Protein AF-A0A661EBY0-F1 (afdb_monomer_lite)

Structure (mmCIF, N/CA/C/O backbone):
data_AF-A0A661EBY0-F1
#
_entry.id   AF-A0A661EBY0-F1
#
loop_
_atom_site.group_PDB
_atom_site.id
_atom_site.type_symbol
_atom_site.label_atom_id
_atom_site.label_alt_id
_atom_site.label_comp_id
_atom_site.label_asym_id
_atom_site.label_entity_id
_atom_site.label_seq_id
_atom_site.pdbx_PDB_ins_code
_atom_site.Cartn_x
_atom_site.Cartn_y
_atom_site.Cartn_z
_atom_site.occupancy
_atom_site.B_iso_or_equiv
_atom_site.auth_seq_id
_atom_site.auth_comp_id
_atom_site.auth_asym_id
_atom_site.auth_atom_id
_atom_site.pdbx_PDB_model_num
ATOM 1 N N . MET A 1 1 ? 24.955 -15.514 -26.300 1.00 39.28 1 MET A N 1
ATOM 2 C CA . MET A 1 1 ? 24.805 -14.041 -26.324 1.00 39.28 1 MET A CA 1
ATOM 3 C C . MET A 1 1 ? 23.427 -13.724 -25.741 1.00 39.28 1 MET A C 1
ATOM 5 O O . MET A 1 1 ? 22.448 -14.229 -26.270 1.00 39.28 1 MET A O 1
ATOM 9 N N . ARG A 1 2 ? 23.337 -13.063 -24.576 1.00 48.69 2 ARG A N 1
ATOM 10 C CA . ARG A 1 2 ? 22.050 -12.779 -23.904 1.00 48.69 2 ARG A CA 1
ATOM 11 C C . ARG A 1 2 ? 21.307 -11.692 -24.691 1.00 48.69 2 ARG A C 1
ATOM 13 O O . ARG A 1 2 ? 21.844 -10.601 -24.848 1.00 48.69 2 ARG A O 1
ATOM 20 N N . ASN A 1 3 ? 20.104 -11.994 -25.179 1.00 47.06 3 ASN A N 1
ATOM 21 C CA . ASN A 1 3 ? 19.217 -11.015 -25.810 1.00 47.06 3 ASN A CA 1
ATOM 22 C C . ASN A 1 3 ? 18.803 -9.965 -24.769 1.00 47.06 3 ASN A C 1
ATOM 24 O O . ASN A 1 3 ? 17.906 -10.196 -23.963 1.00 47.06 3 ASN A O 1
ATOM 28 N N . ASN A 1 4 ? 19.461 -8.807 -24.790 1.00 48.78 4 ASN A N 1
ATOM 29 C CA . ASN A 1 4 ? 19.102 -7.627 -24.005 1.00 48.78 4 ASN A CA 1
ATOM 30 C C . ASN A 1 4 ? 17.927 -6.890 -24.665 1.00 48.78 4 ASN A C 1
ATOM 32 O O . ASN A 1 4 ? 18.025 -5.697 -24.952 1.00 48.78 4 ASN A O 1
ATOM 36 N N . ASN A 1 5 ? 16.817 -7.590 -24.918 1.00 51.47 5 ASN A N 1
ATOM 37 C CA . ASN A 1 5 ? 15.554 -6.914 -25.191 1.00 51.47 5 ASN A CA 1
ATOM 38 C C . ASN A 1 5 ? 15.038 -6.391 -23.844 1.00 51.47 5 ASN A C 1
ATOM 40 O O . ASN A 1 5 ? 14.196 -6.999 -23.187 1.00 51.47 5 ASN A O 1
ATOM 44 N N . ASP A 1 6 ? 15.697 -5.342 -23.346 1.00 54.91 6 ASP A N 1
ATOM 45 C CA . ASP A 1 6 ? 15.339 -4.662 -22.113 1.00 54.91 6 ASP A CA 1
ATOM 46 C C . ASP A 1 6 ? 14.012 -3.958 -22.396 1.00 54.91 6 ASP A C 1
ATOM 48 O O . ASP A 1 6 ? 13.977 -2.837 -22.905 1.00 54.91 6 ASP A O 1
ATOM 52 N N . ASP A 1 7 ? 12.917 -4.672 -22.136 1.00 53.38 7 ASP A N 1
ATOM 53 C CA . ASP A 1 7 ? 11.541 -4.218 -22.305 1.00 53.38 7 ASP A CA 1
ATOM 54 C C . ASP A 1 7 ? 11.229 -3.137 -21.251 1.00 53.38 7 ASP A C 1
ATOM 56 O O . ASP A 1 7 ? 10.514 -3.314 -20.258 1.00 53.38 7 ASP A O 1
ATOM 60 N N . LYS A 1 8 ? 11.886 -1.983 -21.414 1.00 56.75 8 LYS A N 1
ATOM 61 C CA . LYS A 1 8 ? 11.746 -0.786 -20.576 1.00 56.75 8 LYS A CA 1
ATOM 62 C C . LYS A 1 8 ? 10.324 -0.235 -20.655 1.00 56.75 8 LYS A C 1
ATOM 64 O O . LYS A 1 8 ? 9.904 0.478 -19.747 1.00 56.75 8 LYS A O 1
ATOM 69 N N . THR A 1 9 ? 9.598 -0.579 -21.713 1.00 58.56 9 THR A N 1
ATOM 70 C CA . THR A 1 9 ? 8.173 -0.330 -21.939 1.00 58.56 9 THR A CA 1
ATOM 71 C C . THR A 1 9 ? 7.302 -1.056 -20.924 1.00 58.56 9 THR A C 1
ATOM 73 O O . THR A 1 9 ? 6.580 -0.387 -20.185 1.00 58.56 9 THR A O 1
ATOM 76 N N . LEU A 1 10 ? 7.432 -2.383 -20.783 1.00 61.19 10 LEU A N 1
ATOM 77 C CA . LEU A 1 10 ? 6.703 -3.142 -19.758 1.00 61.19 10 LEU A CA 1
ATOM 78 C C . LEU A 1 10 ? 7.008 -2.626 -18.344 1.00 61.19 10 LEU A C 1
ATOM 80 O O . LEU A 1 10 ? 6.088 -2.401 -17.558 1.00 61.19 10 LEU A O 1
ATOM 84 N N . LYS A 1 11 ? 8.283 -2.351 -18.029 1.00 63.50 11 LYS 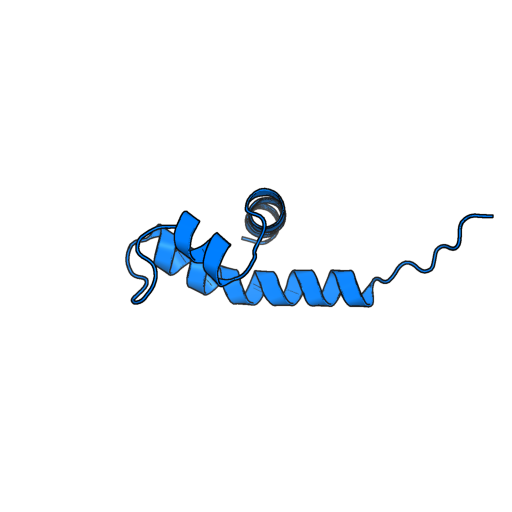A N 1
ATOM 85 C CA . LYS A 1 11 ? 8.672 -1.793 -16.718 1.00 63.50 11 LYS A CA 1
ATOM 86 C C . LYS A 1 11 ? 8.084 -0.399 -16.466 1.00 63.50 11 LYS A C 1
ATOM 88 O O . LYS A 1 11 ? 7.606 -0.149 -15.361 1.00 63.50 11 LYS A O 1
ATOM 93 N N . ARG A 1 12 ? 8.094 0.505 -17.456 1.00 64.69 12 ARG A N 1
ATOM 94 C CA . ARG A 1 12 ? 7.480 1.842 -17.331 1.00 64.69 12 ARG A CA 1
ATOM 95 C C . ARG A 1 12 ? 5.971 1.757 -17.130 1.00 64.69 12 ARG A C 1
ATOM 97 O O . ARG A 1 12 ? 5.460 2.424 -16.235 1.00 64.69 12 ARG A O 1
ATOM 104 N N . ASN A 1 13 ? 5.290 0.902 -17.889 1.00 67.75 13 ASN A N 1
ATOM 105 C CA . ASN A 1 13 ? 3.849 0.693 -17.750 1.00 67.75 13 ASN A CA 1
ATOM 106 C C . ASN A 1 13 ? 3.492 0.124 -16.367 1.00 67.75 13 ASN A C 1
ATOM 108 O O . ASN A 1 13 ? 2.537 0.580 -15.741 1.00 67.75 13 ASN A O 1
ATOM 112 N N . TYR A 1 14 ? 4.305 -0.793 -15.831 1.00 72.75 14 TYR A N 1
ATOM 113 C CA . TYR A 1 14 ? 4.131 -1.311 -14.468 1.00 72.75 14 TYR A CA 1
ATOM 114 C C . TYR A 1 14 ? 4.307 -0.241 -13.384 1.00 72.75 14 TYR A C 1
ATOM 116 O O . TYR A 1 14 ? 3.560 -0.230 -12.407 1.00 72.75 14 TYR A O 1
ATOM 124 N N . ILE A 1 15 ? 5.273 0.668 -13.543 1.00 78.62 15 ILE A N 1
ATOM 125 C CA . ILE A 1 15 ? 5.486 1.764 -12.586 1.00 78.62 15 ILE A CA 1
ATOM 126 C C . ILE A 1 15 ? 4.305 2.737 -12.625 1.00 78.62 15 ILE A C 1
ATOM 128 O O . ILE A 1 15 ? 3.773 3.072 -11.571 1.00 78.62 15 ILE A O 1
ATOM 132 N N . GLN A 1 16 ? 3.850 3.135 -13.816 1.00 81.31 16 GLN A N 1
ATOM 133 C CA . GLN A 1 16 ? 2.698 4.032 -13.961 1.00 81.31 16 GLN A CA 1
ATOM 134 C C . GLN A 1 16 ? 1.418 3.425 -13.370 1.00 81.31 16 GLN A C 1
ATOM 136 O O . GLN A 1 16 ? 0.703 4.114 -12.641 1.00 81.31 16 GLN A O 1
ATOM 141 N N . LYS A 1 17 ? 1.177 2.120 -13.588 1.00 84.38 17 LYS A N 1
ATOM 142 C CA . LYS A 1 17 ? 0.074 1.382 -12.948 1.00 84.38 17 LYS A CA 1
ATOM 143 C C . LYS A 1 17 ? 0.136 1.507 -11.424 1.00 84.38 17 LYS A C 1
ATOM 145 O O . LYS A 1 17 ? -0.869 1.816 -10.792 1.00 84.38 17 LYS A O 1
ATOM 150 N N . TYR A 1 18 ? 1.307 1.288 -10.823 1.00 85.44 18 TYR A N 1
ATOM 151 C CA . TYR A 1 18 ? 1.449 1.381 -9.369 1.00 85.44 18 TYR A CA 1
ATOM 152 C C . TYR A 1 18 ? 1.336 2.807 -8.833 1.00 85.44 18 TYR A C 1
ATOM 154 O O . TYR A 1 18 ? 0.761 2.984 -7.765 1.00 85.44 18 TYR A O 1
ATOM 162 N N . MET A 1 19 ? 1.807 3.816 -9.568 1.00 85.00 19 MET A N 1
ATOM 163 C CA . MET A 1 19 ? 1.662 5.216 -9.158 1.00 85.00 19 MET A CA 1
ATOM 164 C C . MET A 1 19 ? 0.191 5.634 -9.059 1.00 85.00 19 MET A C 1
ATOM 166 O O . MET A 1 19 ? -0.181 6.298 -8.095 1.00 85.00 19 MET A O 1
ATOM 170 N N . TYR A 1 20 ? -0.664 5.189 -9.988 1.00 88.00 20 TYR A N 1
ATOM 171 C CA . TYR A 1 20 ? -2.111 5.433 -9.902 1.00 88.00 20 TYR A CA 1
ATOM 172 C C . TYR A 1 20 ? -2.716 4.838 -8.618 1.00 88.00 20 TYR A C 1
ATOM 174 O O . TYR A 1 20 ? -3.494 5.479 -7.911 1.00 88.00 20 TYR A O 1
ATOM 182 N N . LEU A 1 21 ? -2.256 3.638 -8.269 1.00 89.62 21 LEU A N 1
ATOM 183 C CA . LEU A 1 21 ? -2.683 2.877 -7.101 1.00 89.62 21 LEU A CA 1
ATOM 184 C C . LEU A 1 21 ? -2.169 3.432 -5.758 1.00 89.62 21 LEU A 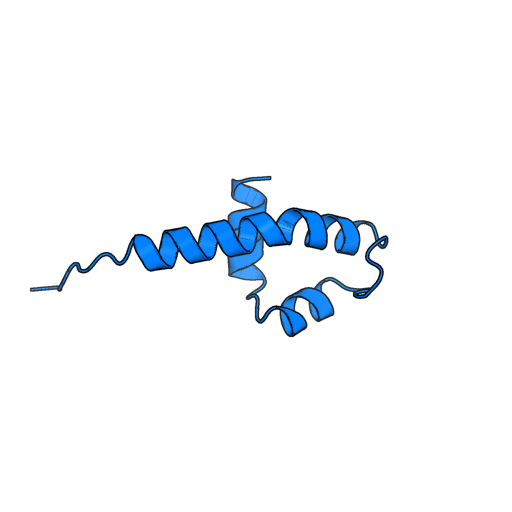C 1
ATOM 186 O O . LEU A 1 21 ? -2.633 2.988 -4.708 1.00 89.62 21 LEU A O 1
ATOM 190 N N . PHE A 1 22 ? -1.236 4.393 -5.741 1.00 90.50 22 PHE A N 1
ATOM 191 C CA . PHE A 1 22 ? -0.748 4.984 -4.486 1.00 90.50 22 PHE A CA 1
ATOM 192 C C . PHE A 1 22 ? -1.835 5.768 -3.763 1.00 90.50 22 PHE A C 1
ATOM 194 O O . PHE A 1 22 ? -2.021 5.571 -2.565 1.00 90.50 22 PHE A O 1
ATOM 201 N N . SER A 1 23 ? -2.569 6.610 -4.494 1.00 90.44 23 SER A N 1
ATOM 202 C CA . SER A 1 23 ? -3.665 7.411 -3.938 1.00 90.44 23 SER A CA 1
ATOM 203 C C . SER A 1 23 ? -4.719 6.523 -3.268 1.00 90.44 23 SER A C 1
ATOM 205 O O . SER A 1 23 ? -5.143 6.766 -2.138 1.00 90.44 23 SER A O 1
ATOM 207 N N . GLU A 1 24 ? -5.062 5.422 -3.930 1.00 90.94 24 GLU A N 1
ATOM 208 C CA . GLU A 1 24 ? -6.013 4.439 -3.440 1.00 90.94 24 GLU A CA 1
ATOM 209 C C . GLU A 1 24 ? -5.474 3.675 -2.224 1.00 90.94 24 GLU A C 1
ATOM 211 O O . GLU A 1 24 ? -6.161 3.552 -1.209 1.00 90.94 24 GLU A O 1
ATOM 216 N N . TYR A 1 25 ? -4.211 3.241 -2.266 1.00 92.25 25 TYR A N 1
ATOM 217 C CA . TYR A 1 25 ? -3.555 2.597 -1.130 1.00 92.25 25 TYR A CA 1
ATOM 218 C C . TYR A 1 25 ? -3.494 3.501 0.109 1.00 92.25 25 TYR A C 1
ATOM 220 O O . TYR A 1 25 ? -3.659 3.013 1.228 1.00 92.25 25 TYR A O 1
ATOM 228 N N . GLU A 1 26 ? -3.303 4.812 -0.052 1.00 92.00 26 GLU A N 1
ATOM 229 C CA . GLU A 1 26 ? -3.322 5.751 1.075 1.00 92.00 26 GLU A CA 1
ATOM 230 C C . GLU A 1 26 ? -4.707 5.874 1.713 1.00 92.00 26 GLU A C 1
ATOM 232 O O . GLU A 1 26 ? -4.812 5.918 2.941 1.00 92.00 26 GLU A O 1
ATOM 237 N N . LEU A 1 27 ? -5.779 5.838 0.918 1.00 92.56 27 LEU A N 1
ATOM 238 C CA . LEU A 1 27 ? -7.143 5.758 1.445 1.00 92.56 27 LEU A CA 1
ATOM 239 C C . LEU A 1 27 ? -7.358 4.460 2.232 1.00 92.56 27 LEU A C 1
ATOM 241 O O . LEU A 1 27 ? -7.956 4.498 3.308 1.00 92.56 27 LEU A O 1
ATOM 245 N N . VAL A 1 28 ? -6.845 3.327 1.737 1.00 93.06 28 VAL A N 1
ATOM 246 C CA . VAL A 1 28 ? -6.946 2.028 2.429 1.00 93.06 28 VAL A CA 1
ATOM 247 C C . VAL A 1 28 ? -6.159 2.059 3.735 1.00 93.06 28 VAL A C 1
ATOM 249 O O . VAL A 1 28 ? -6.665 1.647 4.776 1.00 93.06 28 VAL A O 1
ATOM 252 N N . LYS A 1 29 ? -4.941 2.608 3.709 1.00 90.00 29 LYS A N 1
ATOM 253 C CA . LYS A 1 29 ? -4.079 2.752 4.886 1.00 90.00 29 LYS A CA 1
ATOM 254 C C . LYS A 1 29 ? -4.709 3.646 5.957 1.00 90.00 29 LYS A C 1
ATOM 256 O O . LYS A 1 29 ? -4.598 3.341 7.139 1.00 90.00 29 LYS A O 1
ATOM 261 N N . ASN A 1 30 ? -5.383 4.716 5.543 1.00 91.12 30 ASN A N 1
ATOM 262 C CA . ASN A 1 30 ? -6.088 5.632 6.438 1.00 91.12 30 ASN A CA 1
ATOM 263 C C . ASN A 1 30 ? -7.477 5.121 6.860 1.00 91.12 30 ASN A C 1
ATOM 265 O O . ASN A 1 30 ? -8.182 5.823 7.580 1.00 91.12 30 ASN A O 1
ATOM 269 N N . GLY A 1 31 ? -7.899 3.938 6.396 1.00 89.69 31 GLY A N 1
ATOM 270 C CA . GLY A 1 31 ? -9.217 3.370 6.692 1.00 89.69 31 GLY A CA 1
ATOM 271 C C . GLY A 1 31 ? -10.386 4.146 6.075 1.00 89.69 31 GLY A C 1
ATOM 272 O O . GLY A 1 31 ? -11.521 3.986 6.510 1.00 89.69 31 GLY A O 1
ATOM 273 N N . LYS A 1 32 ? -10.115 4.996 5.078 1.00 91.25 32 LYS A N 1
ATOM 274 C CA . LYS A 1 32 ? -11.103 5.838 4.384 1.00 91.25 32 LYS A CA 1
ATOM 275 C C . LYS A 1 32 ? -11.531 5.270 3.031 1.00 91.25 32 LYS A C 1
ATOM 277 O O . LYS A 1 32 ? -12.344 5.885 2.347 1.00 91.25 32 LYS A O 1
ATOM 282 N N . HIS A 1 33 ? -10.967 4.141 2.604 1.00 91.25 33 HIS A N 1
ATOM 283 C CA . HIS A 1 33 ? -11.306 3.568 1.309 1.00 91.25 33 HIS A CA 1
ATOM 284 C C . HIS A 1 33 ? -12.711 2.944 1.330 1.00 91.25 33 HIS A C 1
ATOM 286 O O . HIS A 1 33 ? -12.978 2.088 2.174 1.00 91.25 33 HIS A O 1
ATOM 292 N N . PRO A 1 34 ? -13.599 3.302 0.386 1.00 87.50 34 PRO A N 1
ATOM 293 C CA . PRO A 1 34 ? -14.994 2.866 0.415 1.00 87.50 34 PRO A CA 1
ATOM 294 C C . PRO A 1 34 ? -15.178 1.370 0.123 1.00 87.50 34 PRO A C 1
ATOM 296 O O . PRO A 1 34 ? -16.187 0.795 0.516 1.00 87.50 34 PRO A O 1
ATOM 299 N N . ARG A 1 35 ? -14.222 0.726 -0.568 1.00 87.69 35 ARG A N 1
ATOM 300 C CA . ARG A 1 35 ? -14.339 -0.685 -0.999 1.00 87.69 35 ARG A CA 1
ATOM 301 C C . ARG A 1 35 ? -13.412 -1.657 -0.273 1.00 87.69 35 ARG A C 1
ATOM 303 O O . ARG A 1 35 ? -13.708 -2.843 -0.224 1.00 87.69 35 ARG A O 1
ATOM 310 N N . PHE A 1 36 ? -12.295 -1.182 0.277 1.00 90.12 36 PHE A N 1
ATOM 311 C CA . PHE A 1 36 ? -11.266 -2.053 0.855 1.00 90.12 36 PHE A CA 1
ATOM 312 C C . PHE A 1 36 ? -10.992 -1.621 2.284 1.00 90.12 36 PHE A C 1
ATOM 314 O O . PHE A 1 36 ? -10.492 -0.526 2.524 1.00 90.12 36 PHE A O 1
ATOM 321 N N . ARG A 1 37 ? -11.297 -2.504 3.234 1.00 86.44 37 ARG A N 1
ATOM 322 C CA . ARG A 1 37 ? -11.023 -2.262 4.653 1.00 86.44 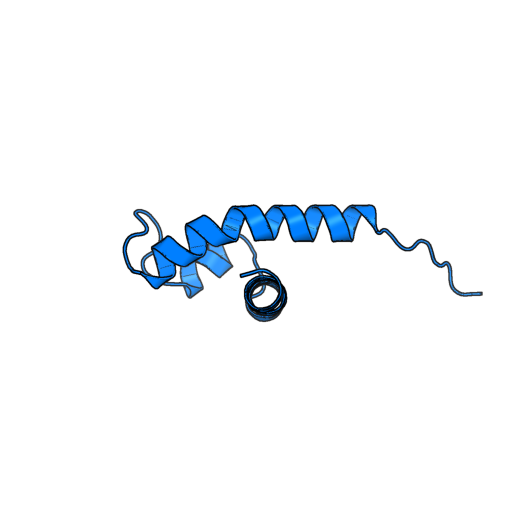37 ARG A CA 1
ATOM 323 C C . ARG A 1 37 ? -9.572 -2.570 5.016 1.00 86.44 37 ARG A C 1
ATOM 325 O O . ARG A 1 37 ? -9.028 -1.961 5.931 1.00 86.44 37 ARG A O 1
ATOM 332 N N . PHE A 1 38 ? -8.942 -3.505 4.303 1.00 89.38 38 PHE A N 1
ATOM 333 C CA . PHE A 1 38 ? -7.577 -3.940 4.569 1.00 89.38 38 PHE A CA 1
ATOM 334 C C . PHE A 1 38 ? -6.704 -3.874 3.315 1.00 89.38 38 PHE A C 1
ATOM 336 O O . PHE A 1 38 ? -7.142 -4.181 2.208 1.00 89.38 38 PHE A O 1
ATOM 343 N N . ALA A 1 39 ? -5.414 -3.581 3.508 1.00 89.19 39 ALA A N 1
ATOM 344 C CA . ALA A 1 39 ? -4.425 -3.594 2.429 1.00 89.19 39 ALA A CA 1
ATOM 345 C C . ALA A 1 39 ? -4.306 -4.969 1.746 1.00 89.19 39 ALA A C 1
ATOM 347 O O . ALA A 1 39 ? -4.019 -5.035 0.557 1.00 89.19 39 ALA A O 1
ATOM 348 N N . LYS A 1 40 ? -4.557 -6.070 2.473 1.00 90.00 40 LYS A N 1
ATOM 349 C CA . LYS A 1 40 ? -4.559 -7.426 1.898 1.00 90.00 40 LYS A CA 1
ATOM 350 C C . LYS A 1 40 ? -5.606 -7.579 0.784 1.00 90.00 40 LYS A C 1
ATOM 352 O O . LYS A 1 40 ? -5.301 -8.180 -0.239 1.00 90.00 40 LYS A O 1
ATOM 357 N N . ASP A 1 41 ? -6.790 -6.990 0.967 1.00 90.75 41 ASP A N 1
ATOM 358 C CA . ASP A 1 41 ? -7.903 -7.101 0.018 1.00 90.75 41 ASP A CA 1
ATOM 359 C C . ASP A 1 41 ? -7.617 -6.245 -1.218 1.00 90.75 41 ASP A C 1
ATOM 361 O O . ASP A 1 41 ? -7.869 -6.6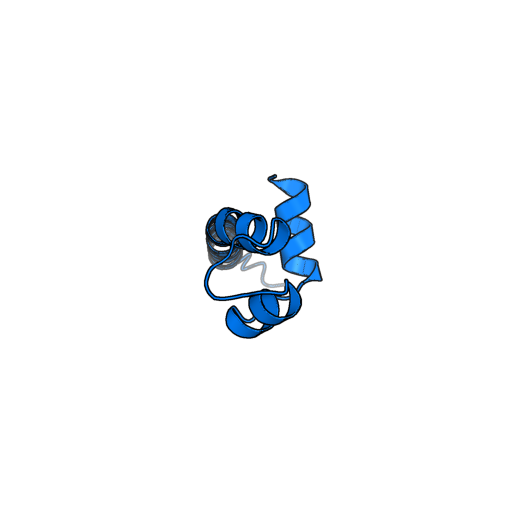65 -2.342 1.00 90.75 41 ASP A O 1
ATOM 365 N N . PHE A 1 42 ? -6.993 -5.082 -1.011 1.00 92.88 42 PHE A N 1
ATOM 366 C CA . PHE A 1 42 ? -6.471 -4.238 -2.081 1.00 92.88 42 PHE A CA 1
ATOM 367 C C . PHE A 1 42 ? -5.442 -4.984 -2.947 1.00 92.88 42 PHE A C 1
ATOM 369 O O . PHE A 1 42 ? -5.582 -5.026 -4.168 1.00 92.88 42 PHE A O 1
ATOM 376 N N . TYR A 1 43 ? -4.441 -5.627 -2.332 1.00 90.56 43 TYR A N 1
ATOM 377 C CA . TYR A 1 43 ? -3.431 -6.389 -3.076 1.00 90.56 43 TYR A CA 1
ATOM 378 C C . TYR A 1 43 ? -4.046 -7.552 -3.860 1.00 90.56 43 TYR A C 1
ATOM 380 O O . TYR A 1 43 ? -3.664 -7.777 -5.005 1.00 90.56 43 TYR A O 1
ATOM 388 N N . HIS A 1 44 ? -5.021 -8.251 -3.271 1.00 91.12 44 HIS A N 1
ATOM 389 C CA . HIS A 1 44 ? -5.714 -9.356 -3.928 1.00 91.12 44 HIS A CA 1
ATOM 390 C C . HIS A 1 44 ? -6.578 -8.884 -5.108 1.00 91.12 44 HIS A C 1
ATOM 392 O O . HIS A 1 44 ? -6.531 -9.485 -6.174 1.00 91.12 44 HIS A O 1
ATOM 398 N N . ASN A 1 45 ? -7.314 -7.778 -4.956 1.00 92.00 45 ASN A N 1
ATOM 399 C CA . ASN A 1 45 ? -8.180 -7.248 -6.011 1.00 92.00 45 ASN A CA 1
ATOM 400 C C . ASN A 1 45 ? -7.397 -6.706 -7.217 1.00 92.00 45 ASN A C 1
ATOM 402 O O . ASN A 1 45 ? -7.847 -6.831 -8.353 1.00 92.00 45 ASN A O 1
ATOM 406 N N . TYR A 1 46 ? -6.238 -6.087 -6.980 1.00 88.56 46 TYR A N 1
ATOM 407 C CA . TYR A 1 46 ? -5.411 -5.500 -8.042 1.00 88.56 46 TYR A CA 1
ATOM 408 C C . TYR A 1 46 ? -4.351 -6.445 -8.617 1.00 88.56 46 TYR A C 1
ATOM 410 O O . TYR A 1 46 ? -3.572 -6.016 -9.480 1.00 88.56 46 TYR A O 1
ATOM 418 N N . ASP A 1 47 ? -4.320 -7.694 -8.138 1.00 87.81 47 ASP A N 1
ATOM 419 C CA . ASP A 1 47 ? -3.268 -8.682 -8.410 1.00 87.81 47 ASP A CA 1
ATOM 420 C C . ASP A 1 47 ? -1.865 -8.064 -8.251 1.00 87.81 47 ASP A C 1
ATOM 422 O O . ASP A 1 47 ? -0.968 -8.170 -9.090 1.00 87.81 47 ASP A O 1
ATOM 426 N N . ALA A 1 48 ? -1.717 -7.275 -7.184 1.00 86.56 48 ALA A N 1
ATOM 427 C CA . ALA A 1 48 ? -0.518 -6.508 -6.904 1.00 86.56 48 ALA A CA 1
ATOM 428 C C . ALA A 1 48 ? 0.301 -7.230 -5.837 1.00 86.56 48 ALA A C 1
ATOM 430 O O . ALA A 1 48 ? -0.102 -7.324 -4.677 1.00 86.56 48 ALA A O 1
ATOM 431 N N . ASP A 1 49 ? 1.496 -7.691 -6.209 1.00 88.94 49 ASP A N 1
ATOM 432 C CA . ASP A 1 49 ? 2.425 -8.254 -5.236 1.00 88.94 49 ASP A CA 1
ATOM 433 C C . ASP A 1 49 ? 2.849 -7.179 -4.225 1.00 88.94 49 ASP A C 1
ATOM 435 O O . ASP A 1 49 ? 3.419 -6.138 -4.574 1.00 88.94 49 ASP A O 1
ATOM 439 N N . ARG A 1 50 ? 2.611 -7.461 -2.941 1.00 89.38 50 ARG A N 1
ATOM 440 C CA . ARG A 1 50 ? 2.888 -6.540 -1.834 1.00 89.38 50 ARG A CA 1
ATOM 441 C C . ARG A 1 50 ? 4.342 -6.071 -1.827 1.00 89.38 50 ARG A C 1
ATOM 443 O O . ARG A 1 50 ? 4.595 -4.899 -1.554 1.00 89.38 50 ARG A O 1
ATOM 450 N N . ARG A 1 51 ? 5.310 -6.960 -2.083 1.00 89.00 51 ARG A N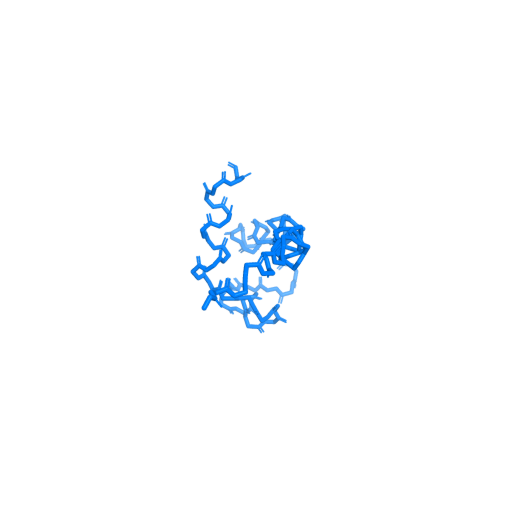 1
ATOM 451 C CA . ARG A 1 51 ? 6.742 -6.604 -2.030 1.00 89.00 51 ARG A CA 1
ATOM 452 C C . ARG A 1 51 ? 7.093 -5.635 -3.152 1.00 89.00 51 ARG A C 1
ATOM 454 O O . ARG A 1 51 ? 7.741 -4.619 -2.907 1.00 89.00 51 ARG A O 1
ATOM 461 N N . SER A 1 52 ? 6.633 -5.938 -4.360 1.00 87.06 52 SER A N 1
ATOM 462 C CA . SER A 1 52 ? 6.848 -5.117 -5.549 1.00 87.06 52 SER A CA 1
ATOM 463 C C . SER A 1 52 ? 6.182 -3.751 -5.414 1.00 87.06 52 SER A C 1
ATOM 465 O O . SER A 1 52 ? 6.834 -2.732 -5.641 1.00 87.06 52 SER A O 1
ATOM 467 N N . PHE A 1 53 ? 4.927 -3.717 -4.965 1.00 90.00 53 PHE A N 1
ATOM 468 C CA . PHE A 1 53 ? 4.201 -2.477 -4.715 1.00 90.00 53 PHE A CA 1
ATOM 469 C C . PHE A 1 53 ? 4.907 -1.615 -3.665 1.00 90.00 53 PHE A C 1
ATOM 471 O O . PHE A 1 53 ? 5.222 -0.460 -3.938 1.00 90.00 53 PHE A O 1
ATOM 478 N N . LEU A 1 54 ? 5.239 -2.181 -2.496 1.00 89.75 54 LEU A N 1
ATOM 479 C CA . LEU A 1 54 ? 5.903 -1.443 -1.416 1.00 89.75 54 LEU A CA 1
ATOM 480 C C . LEU A 1 54 ? 7.287 -0.928 -1.813 1.00 89.75 54 LEU A C 1
ATOM 482 O O . LEU A 1 54 ? 7.667 0.162 -1.398 1.00 89.75 54 LEU A O 1
ATOM 486 N N . LYS A 1 55 ? 8.034 -1.671 -2.637 1.00 89.25 55 LYS A N 1
ATOM 487 C CA . LYS A 1 55 ? 9.318 -1.207 -3.178 1.00 89.25 55 LYS A CA 1
ATOM 488 C C . LYS A 1 55 ? 9.158 0.096 -3.960 1.00 89.25 55 LYS A C 1
ATOM 490 O O . LYS A 1 55 ? 9.977 0.998 -3.797 1.00 89.25 55 LYS A O 1
ATOM 495 N N . TYR A 1 56 ? 8.144 0.184 -4.819 1.00 88.12 56 TYR A N 1
ATOM 496 C CA . TYR A 1 56 ? 7.892 1.387 -5.610 1.00 88.12 56 TYR A CA 1
ATOM 497 C C . TYR A 1 56 ? 7.218 2.483 -4.785 1.00 88.12 56 TYR A C 1
ATOM 499 O O . TYR A 1 56 ? 7.623 3.634 -4.895 1.00 88.12 56 TYR A O 1
ATOM 507 N N . TYR A 1 57 ? 6.277 2.131 -3.909 1.00 90.44 57 TYR A N 1
ATOM 508 C CA . TYR A 1 57 ? 5.6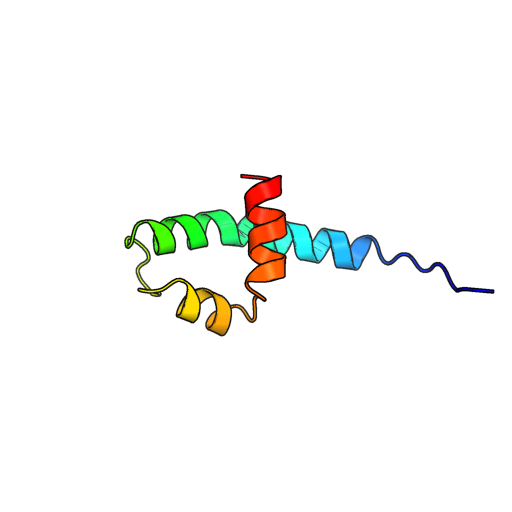46 3.062 -2.974 1.00 90.44 57 TYR A CA 1
ATOM 509 C C . TYR A 1 57 ? 6.693 3.756 -2.101 1.00 90.44 57 TYR A C 1
ATOM 511 O O . TYR A 1 57 ? 6.782 4.970 -2.117 1.00 90.44 57 TYR A O 1
ATOM 519 N N . ASN A 1 58 ? 7.589 3.016 -1.446 1.00 88.75 58 ASN A N 1
ATOM 520 C CA . ASN A 1 58 ? 8.641 3.613 -0.614 1.00 88.75 58 ASN A CA 1
ATOM 521 C C . ASN A 1 58 ? 9.686 4.410 -1.412 1.00 88.75 58 ASN A C 1
ATOM 523 O O . ASN A 1 58 ? 10.396 5.224 -0.836 1.00 88.75 58 ASN A O 1
ATOM 527 N N . ARG A 1 59 ? 9.831 4.143 -2.716 1.00 87.50 59 ARG A N 1
ATOM 528 C CA . ARG A 1 59 ? 10.781 4.849 -3.587 1.00 87.50 59 ARG A CA 1
ATOM 529 C C . ARG A 1 59 ? 10.235 6.186 -4.093 1.00 87.50 59 ARG A C 1
ATOM 531 O O . ARG A 1 59 ? 11.034 7.075 -4.360 1.00 87.50 59 ARG A O 1
ATOM 538 N N . TYR A 1 60 ? 8.925 6.277 -4.306 1.00 84.06 60 TYR A N 1
ATOM 539 C CA . TYR A 1 60 ? 8.284 7.389 -5.016 1.00 84.06 60 TYR A CA 1
ATOM 540 C C . TYR A 1 60 ? 7.247 8.158 -4.183 1.00 84.06 60 TYR A C 1
ATOM 542 O O . TYR A 1 60 ? 6.706 9.137 -4.688 1.00 84.06 60 TYR A O 1
ATOM 550 N N . LYS A 1 61 ? 6.943 7.700 -2.964 1.00 71.50 61 LYS A N 1
ATOM 551 C CA . LYS A 1 61 ? 6.125 8.411 -1.978 1.00 71.50 61 LYS A CA 1
ATOM 552 C C . LYS A 1 61 ? 6.806 9.687 -1.493 1.00 71.50 61 LYS A C 1
ATOM 554 O O . LYS A 1 61 ? 8.019 9.611 -1.200 1.00 71.50 61 LYS A O 1
#

Radius of gyration: 13.96 Å; chains: 1; bounding box: 40×22×33 Å

Foldseek 3Di:
DDPPPVPVVVVVVVLVVLVVCLVQVVCCVVCNRPPHVHVVVVCVVSVNDPVVSVVSSVVPD

Secondary structure (DSSP, 8-state):
-------HHHHHHHHHHHHHHHHHHHHHHTT--SS-SSHHHHHHHTT--HHHHHHHHHHH-

pLDDT: mean 81.16, std 14.57, range [39.28, 93.06]

Sequence (61 aa):
MRNNNDDKTLKRNYIQKYMYLFSEYELVKNGKHPRFRFAKDFYHNYDADRRSFLKYYNRYK